Protein AF-A0A8J2YZW3-F1 (afdb_monomer_lite)

Organism: NCBI:txid1867774

Sequence (50 aa):
MGEDFWPYGVEPNRHVLDRFLGYHYDQGLSPRRLTVEELFHLSTLATFKI

Structure (mmCIF, N/CA/C/O backbone):
data_AF-A0A8J2YZW3-F1
#
_entry.id   AF-A0A8J2YZW3-F1
#
loop_
_atom_site.group_PDB
_atom_site.id
_atom_site.type_symbol
_atom_site.label_atom_id
_atom_site.label_alt_id
_atom_site.label_comp_id
_atom_site.label_asym_id
_atom_site.label_entity_id
_atom_site.label_seq_id
_atom_site.pdbx_PDB_ins_code
_atom_site.Cartn_x
_atom_site.Cartn_y
_atom_site.Cartn_z
_atom_site.occupancy
_atom_site.B_iso_or_equiv
_atom_site.auth_seq_id
_atom_site.auth_comp_id
_atom_site.auth_asym_id
_atom_site.auth_atom_id
_atom_site.pdbx_PDB_model_num
ATOM 1 N N . MET A 1 1 ? 10.282 -7.816 -24.017 1.00 53.03 1 MET A N 1
ATOM 2 C CA . MET A 1 1 ? 9.959 -7.694 -22.579 1.00 53.03 1 MET A CA 1
ATOM 3 C C . MET A 1 1 ? 9.256 -6.358 -22.415 1.00 53.03 1 MET A C 1
ATOM 5 O O . MET A 1 1 ? 9.719 -5.418 -23.045 1.00 53.03 1 MET A O 1
ATOM 9 N N . GLY A 1 2 ? 8.093 -6.323 -21.753 1.00 65.25 2 GLY A N 1
ATOM 10 C CA . GLY A 1 2 ? 7.188 -5.162 -21.743 1.00 65.25 2 GLY A CA 1
ATOM 11 C C . GLY A 1 2 ? 7.844 -3.875 -21.239 1.00 65.25 2 GLY A C 1
ATOM 12 O O . GLY A 1 2 ? 8.799 -3.935 -20.466 1.00 65.25 2 GLY A O 1
ATOM 13 N N . GLU A 1 3 ? 7.342 -2.740 -21.724 1.00 65.19 3 GLU A N 1
ATOM 14 C CA . GLU A 1 3 ? 7.771 -1.404 -21.305 1.00 65.19 3 GLU A CA 1
ATOM 15 C C . GLU A 1 3 ? 7.568 -1.260 -19.785 1.00 65.19 3 GLU A C 1
ATOM 17 O O . GLU A 1 3 ? 6.474 -1.483 -19.280 1.00 65.19 3 GLU A O 1
ATOM 22 N N . ASP A 1 4 ? 8.653 -0.969 -19.063 1.00 64.25 4 ASP A N 1
ATOM 23 C CA . ASP A 1 4 ? 8.749 -0.828 -17.602 1.00 64.25 4 ASP A CA 1
ATOM 24 C C . ASP A 1 4 ? 8.264 -2.011 -16.749 1.00 64.25 4 ASP A C 1
ATOM 26 O O . ASP A 1 4 ? 7.182 -2.033 -16.171 1.00 64.25 4 ASP A O 1
ATOM 30 N N . PHE A 1 5 ? 9.167 -2.976 -16.558 1.00 62.47 5 PHE A N 1
ATOM 31 C CA . PHE A 1 5 ? 8.982 -4.092 -15.626 1.00 62.47 5 PHE A CA 1
ATOM 32 C C . PHE A 1 5 ? 8.786 -3.620 -14.168 1.00 62.47 5 PHE A C 1
ATOM 34 O O . PHE A 1 5 ? 8.083 -4.276 -13.406 1.00 62.47 5 PHE A O 1
ATOM 41 N N . TRP A 1 6 ? 9.392 -2.488 -13.785 1.00 67.38 6 TRP A N 1
ATOM 42 C CA . TRP A 1 6 ? 9.326 -1.891 -12.443 1.00 67.38 6 TRP A CA 1
ATOM 43 C C . TRP A 1 6 ? 8.890 -0.418 -12.541 1.00 67.38 6 TRP A C 1
ATOM 45 O O . TRP A 1 6 ? 9.734 0.483 -12.488 1.00 67.38 6 TRP A O 1
ATOM 55 N N . PRO A 1 7 ? 7.585 -0.142 -12.718 1.00 74.50 7 PRO A N 1
ATOM 56 C CA . PRO A 1 7 ? 7.109 1.229 -12.772 1.00 74.50 7 PRO A CA 1
ATOM 57 C C . PRO A 1 7 ? 7.370 1.934 -11.439 1.00 74.50 7 PRO A C 1
ATOM 59 O O . PRO A 1 7 ? 7.139 1.377 -10.364 1.00 74.50 7 PRO A O 1
ATOM 62 N N . TYR A 1 8 ? 7.840 3.177 -11.504 1.00 77.06 8 TYR A N 1
ATOM 63 C CA . TYR A 1 8 ? 8.113 3.989 -10.322 1.00 77.06 8 TYR A CA 1
ATOM 64 C C . TYR A 1 8 ? 6.968 4.968 -10.060 1.00 77.06 8 TYR A C 1
ATOM 66 O O . TYR A 1 8 ? 6.423 5.561 -10.989 1.00 77.06 8 TYR A O 1
ATOM 74 N N . GLY A 1 9 ? 6.639 5.168 -8.786 1.00 81.38 9 GLY A N 1
ATOM 75 C CA . GLY A 1 9 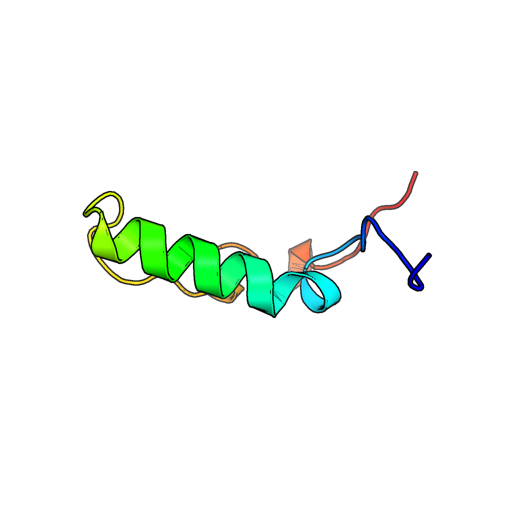? 5.573 6.076 -8.365 1.00 81.38 9 GLY A CA 1
ATOM 76 C C . GLY A 1 9 ? 4.216 5.394 -8.178 1.00 81.38 9 GLY A C 1
ATOM 77 O O . GLY A 1 9 ? 4.015 4.228 -8.521 1.00 81.38 9 GLY A O 1
ATOM 78 N N . VAL A 1 10 ? 3.284 6.136 -7.581 1.00 81.62 10 VAL A N 1
ATOM 79 C CA . VAL A 1 10 ? 1.982 5.609 -7.145 1.00 81.62 10 VAL A CA 1
ATOM 80 C C . VAL A 1 10 ? 1.035 5.390 -8.318 1.00 81.62 10 VAL A C 1
ATOM 82 O O . VAL A 1 10 ? 0.415 4.337 -8.384 1.00 81.62 10 VAL A O 1
ATOM 85 N N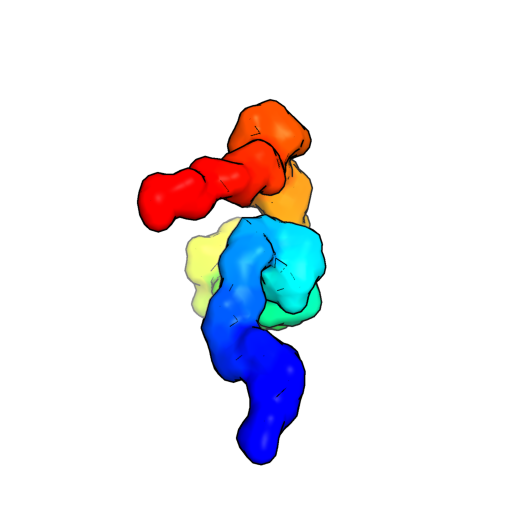 . GLU A 1 11 ? 0.954 6.324 -9.268 1.00 83.88 11 GLU A N 1
ATOM 86 C CA . GLU A 1 11 ? 0.003 6.229 -10.384 1.00 83.88 11 GLU A CA 1
ATOM 87 C C . GLU A 1 11 ? 0.162 4.979 -11.258 1.00 83.88 11 GLU A C 1
ATOM 89 O O . GLU A 1 11 ? -0.812 4.235 -11.408 1.00 83.88 11 GLU A O 1
ATOM 94 N N . PRO A 1 12 ? 1.358 4.643 -11.776 1.00 84.38 12 PRO A N 1
ATOM 95 C CA . PRO A 1 12 ? 1.488 3.433 -12.582 1.00 84.38 12 PRO A CA 1
ATOM 96 C C . PRO A 1 12 ? 1.286 2.148 -11.753 1.00 84.38 12 PRO A C 1
ATOM 98 O O . PRO A 1 12 ? 0.893 1.117 -12.298 1.00 84.38 12 PRO A O 1
ATOM 101 N N . ASN A 1 13 ? 1.456 2.212 -10.425 1.00 86.88 13 ASN A N 1
ATOM 102 C CA . ASN A 1 13 ? 1.234 1.095 -9.499 1.00 86.88 13 ASN A CA 1
ATOM 103 C C . ASN A 1 13 ? -0.141 1.102 -8.817 1.00 86.88 13 ASN A C 1
ATOM 105 O O . ASN A 1 13 ? -0.420 0.231 -7.990 1.00 86.88 13 ASN A O 1
ATOM 109 N N . ARG A 1 14 ? -1.026 2.047 -9.146 1.00 87.62 14 ARG A N 1
ATOM 110 C CA . ARG A 1 14 ? -2.280 2.270 -8.415 1.00 87.62 14 ARG A CA 1
ATOM 111 C C . ARG A 1 14 ? -3.157 1.020 -8.366 1.00 87.62 14 ARG A C 1
ATOM 113 O O . ARG A 1 14 ? -3.715 0.690 -7.324 1.00 87.62 14 ARG A O 1
ATOM 120 N N . HIS A 1 15 ? -3.220 0.290 -9.477 1.00 89.56 15 HIS A N 1
ATOM 121 C CA . HIS A 1 15 ? -3.965 -0.963 -9.583 1.00 89.56 15 HIS A CA 1
ATOM 122 C C . HIS A 1 15 ? -3.384 -2.086 -8.700 1.00 89.56 15 HIS A C 1
ATOM 124 O O . HIS A 1 15 ? -4.136 -2.888 -8.148 1.00 89.56 15 HIS A O 1
ATOM 130 N N . VAL A 1 16 ? -2.056 -2.138 -8.541 1.00 90.94 16 VAL A N 1
ATOM 131 C CA . VAL A 1 16 ? -1.373 -3.097 -7.656 1.00 90.94 16 VAL A CA 1
ATOM 132 C C . VAL A 1 16 ? -1.679 -2.764 -6.201 1.00 90.94 16 VAL A C 1
ATOM 134 O O . VAL A 1 16 ? -2.036 -3.653 -5.429 1.00 90.94 16 VAL A O 1
ATOM 137 N N . LEU A 1 17 ? -1.582 -1.480 -5.845 1.00 90.62 17 LEU A N 1
ATOM 138 C CA . LEU A 1 17 ? -1.847 -0.990 -4.495 1.00 90.62 17 LEU A CA 1
ATOM 139 C C . LEU A 1 17 ? -3.307 -1.229 -4.087 1.00 90.62 17 LEU A C 1
ATOM 141 O O . LEU A 1 17 ? -3.540 -1.760 -3.006 1.00 90.62 17 LEU A O 1
ATOM 145 N N . ASP A 1 18 ? -4.286 -0.940 -4.950 1.00 90.69 18 ASP A N 1
ATOM 146 C CA . ASP A 1 18 ? -5.698 -1.239 -4.653 1.00 90.69 18 ASP A CA 1
ATOM 147 C C . ASP A 1 18 ? -5.929 -2.742 -4.437 1.00 90.69 18 ASP A C 1
ATOM 149 O O . ASP A 1 18 ? -6.611 -3.149 -3.493 1.00 90.69 18 ASP A O 1
ATOM 153 N N . ARG A 1 19 ? -5.299 -3.595 -5.254 1.00 93.25 19 ARG A N 1
ATOM 154 C CA . ARG A 1 19 ? -5.433 -5.046 -5.097 1.00 93.25 19 ARG A CA 1
ATOM 155 C C . ARG A 1 19 ? -4.801 -5.559 -3.806 1.00 93.25 19 ARG A C 1
ATOM 157 O O . ARG A 1 19 ? -5.390 -6.412 -3.143 1.00 93.25 19 ARG A O 1
ATOM 164 N N . PHE A 1 20 ? -3.640 -5.024 -3.437 1.00 92.25 20 PHE A N 1
ATOM 165 C CA . PHE A 1 20 ? -3.005 -5.299 -2.150 1.00 92.25 20 PHE A CA 1
ATOM 166 C C . PHE A 1 20 ? -3.933 -4.932 -0.985 1.00 92.25 20 PHE A C 1
ATOM 168 O O . PHE A 1 20 ? -4.121 -5.745 -0.083 1.00 92.25 20 PHE A O 1
ATOM 175 N N . LEU A 1 21 ? -4.571 -3.759 -1.030 1.00 92.81 21 LEU A N 1
ATOM 176 C CA . LEU A 1 21 ? -5.486 -3.315 0.027 1.00 92.81 21 LEU A CA 1
ATOM 177 C C . LEU A 1 21 ? -6.772 -4.133 0.092 1.00 92.81 21 LEU A C 1
ATOM 179 O O . LEU A 1 21 ? -7.280 -4.371 1.188 1.00 92.81 21 LEU A O 1
ATOM 183 N N . GLY A 1 22 ? -7.259 -4.611 -1.053 1.00 93.25 22 GLY A N 1
ATOM 184 C CA . GLY A 1 22 ? -8.337 -5.594 -1.111 1.00 93.25 22 GLY A CA 1
ATOM 185 C C . GLY A 1 22 ? -7.982 -6.862 -0.335 1.00 93.25 22 GLY A C 1
ATOM 186 O O . GLY A 1 22 ? -8.679 -7.211 0.611 1.00 93.25 22 GLY A O 1
ATOM 187 N N . TYR A 1 23 ? -6.849 -7.495 -0.657 1.00 95.31 23 TYR A N 1
ATOM 188 C CA . TYR A 1 23 ? -6.415 -8.701 0.057 1.00 95.31 23 TYR A CA 1
ATOM 189 C C . TYR A 1 23 ? -6.126 -8.449 1.537 1.00 95.31 23 TYR A C 1
ATOM 191 O O . TYR A 1 23 ? -6.457 -9.280 2.377 1.00 95.31 23 TYR A O 1
ATOM 199 N N . HIS A 1 24 ? -5.542 -7.301 1.870 1.00 94.00 24 HIS A N 1
ATOM 200 C CA . HIS A 1 24 ? -5.256 -6.924 3.250 1.00 94.00 24 HIS A CA 1
ATOM 201 C C . HIS A 1 24 ? -6.541 -6.792 4.086 1.00 94.00 24 HIS A C 1
ATOM 203 O O . HIS A 1 24 ? -6.580 -7.196 5.250 1.00 94.00 24 HIS A O 1
ATOM 209 N N . TYR A 1 25 ? -7.611 -6.263 3.487 1.00 93.44 25 TYR A N 1
ATOM 210 C CA . TYR A 1 25 ? -8.926 -6.219 4.119 1.00 93.44 25 T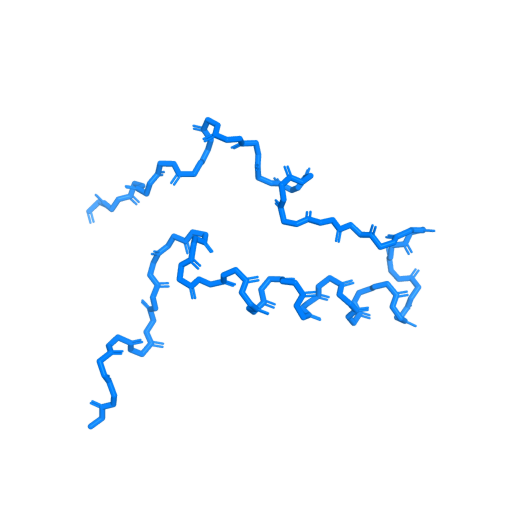YR A CA 1
ATOM 211 C C . TYR A 1 25 ? -9.574 -7.605 4.209 1.00 93.44 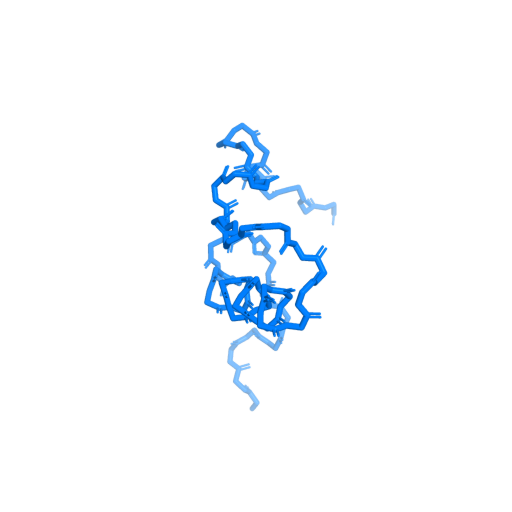25 TYR A C 1
ATOM 213 O O . TYR A 1 25 ? -10.032 -7.984 5.284 1.00 93.44 25 TYR A O 1
ATOM 221 N N . ASP A 1 26 ? -9.550 -8.385 3.127 1.00 95.25 26 ASP A N 1
ATOM 222 C CA . ASP A 1 26 ? -10.137 -9.732 3.091 1.00 95.25 26 ASP A CA 1
ATOM 223 C C . ASP A 1 26 ? -9.480 -10.680 4.110 1.00 95.25 26 ASP A C 1
ATOM 225 O O . ASP A 1 26 ? -10.131 -11.567 4.661 1.00 95.25 26 ASP A O 1
ATOM 229 N N . GLN A 1 27 ? -8.193 -10.474 4.401 1.00 95.19 27 GLN A N 1
ATOM 230 C CA . GLN A 1 27 ? -7.441 -11.219 5.414 1.00 95.19 27 GLN A CA 1
ATOM 231 C C . GLN A 1 27 ? -7.626 -10.677 6.842 1.00 95.19 27 GLN A C 1
ATOM 233 O O . GLN A 1 27 ? -7.022 -11.200 7.777 1.00 95.19 27 GLN A O 1
ATOM 238 N N . GLY A 1 28 ? -8.437 -9.632 7.032 1.00 91.75 28 GLY A N 1
ATOM 239 C CA . GLY A 1 28 ? -8.702 -9.029 8.340 1.00 91.75 28 GLY A CA 1
ATOM 240 C C . GLY A 1 28 ? -7.515 -8.267 8.936 1.00 91.75 28 GLY A C 1
ATOM 241 O O . GLY A 1 28 ? -7.535 -7.940 10.121 1.00 91.75 28 GLY A O 1
ATOM 242 N N . LEU A 1 29 ? -6.483 -7.971 8.139 1.00 90.94 29 LEU A N 1
ATOM 243 C CA . LEU A 1 29 ? -5.306 -7.220 8.584 1.00 90.94 29 LEU A CA 1
ATOM 244 C C . LEU A 1 29 ? -5.608 -5.719 8.707 1.00 90.94 29 LEU A C 1
ATOM 246 O O . LEU A 1 29 ? -4.964 -5.012 9.481 1.00 90.94 29 LEU A O 1
ATOM 250 N N . SER A 1 30 ? -6.614 -5.226 7.976 1.00 89.56 30 SER A N 1
ATOM 251 C CA . SER A 1 30 ? -7.202 -3.904 8.204 1.00 89.56 30 SER A CA 1
ATOM 252 C C . SER A 1 30 ? -8.621 -4.012 8.763 1.00 89.56 30 SER A C 1
ATOM 254 O O . SER A 1 30 ? -9.413 -4.802 8.255 1.00 89.56 30 SER A O 1
ATOM 256 N N . PRO A 1 31 ? -9.006 -3.136 9.710 1.00 89.38 31 PRO A N 1
ATOM 257 C CA . PRO A 1 31 ? -10.374 -3.085 10.235 1.00 89.38 31 PRO A CA 1
ATOM 258 C C . PRO A 1 31 ? -11.411 -2.613 9.197 1.00 89.38 31 PRO A C 1
ATOM 260 O O . PRO A 1 31 ? -12.610 -2.790 9.393 1.00 89.38 31 PRO A O 1
ATOM 263 N N . ARG A 1 32 ? -10.964 -1.992 8.098 1.00 91.12 32 ARG A N 1
ATOM 264 C CA . ARG A 1 32 ? -11.779 -1.527 6.967 1.00 91.12 32 ARG A CA 1
ATOM 265 C C . ARG A 1 32 ? -10.952 -1.534 5.683 1.00 91.12 32 ARG A C 1
ATOM 267 O O . ARG A 1 32 ? -9.726 -1.481 5.756 1.00 91.12 32 ARG A O 1
ATOM 274 N N . ARG A 1 33 ? -11.602 -1.526 4.518 1.00 89.31 33 ARG A N 1
ATOM 275 C CA . ARG A 1 33 ? -10.904 -1.350 3.239 1.00 89.31 33 ARG A CA 1
ATOM 276 C C . ARG A 1 33 ? -10.346 0.071 3.149 1.00 89.31 33 ARG A C 1
ATOM 278 O O . ARG A 1 33 ? -11.103 1.035 3.239 1.00 89.31 33 ARG A O 1
ATOM 285 N N . LEU A 1 34 ? -9.027 0.168 3.019 1.00 90.00 34 LEU A N 1
ATOM 286 C CA . LEU A 1 34 ? -8.309 1.422 2.804 1.00 90.00 34 LEU A CA 1
ATOM 287 C C . LEU A 1 34 ? -8.199 1.708 1.303 1.00 90.00 34 LEU A C 1
ATOM 289 O O . LEU A 1 34 ? -8.145 0.767 0.506 1.00 90.00 34 LEU A O 1
ATOM 293 N N . THR A 1 35 ? -8.138 2.983 0.923 1.00 88.50 35 THR A N 1
ATOM 294 C CA . THR A 1 35 ? -7.822 3.403 -0.453 1.00 88.50 35 THR A CA 1
ATOM 295 C C . THR A 1 35 ? -6.382 3.898 -0.575 1.00 88.50 35 THR A C 1
ATOM 297 O O . THR A 1 35 ? -5.711 4.202 0.413 1.00 88.50 35 THR A O 1
ATOM 300 N N . VAL A 1 36 ? -5.886 3.980 -1.809 1.00 86.88 36 VAL A N 1
ATOM 301 C CA . VAL A 1 36 ? -4.515 4.430 -2.093 1.00 86.88 36 VAL A CA 1
ATOM 302 C C . VAL A 1 36 ? -4.295 5.880 -1.633 1.00 86.88 36 VAL A C 1
ATOM 304 O O . VAL A 1 36 ? -3.231 6.195 -1.110 1.00 86.88 36 VAL A O 1
ATOM 307 N N . GLU A 1 37 ? -5.305 6.745 -1.745 1.00 84.38 37 GLU A N 1
ATOM 308 C CA . GLU A 1 37 ? -5.273 8.144 -1.281 1.00 84.38 37 GLU A CA 1
ATOM 309 C C . GLU A 1 37 ? -5.155 8.272 0.235 1.00 84.38 37 GLU A C 1
ATOM 311 O O . GLU A 1 37 ? -4.576 9.233 0.736 1.00 84.38 37 GLU A O 1
ATOM 316 N N . GLU A 1 3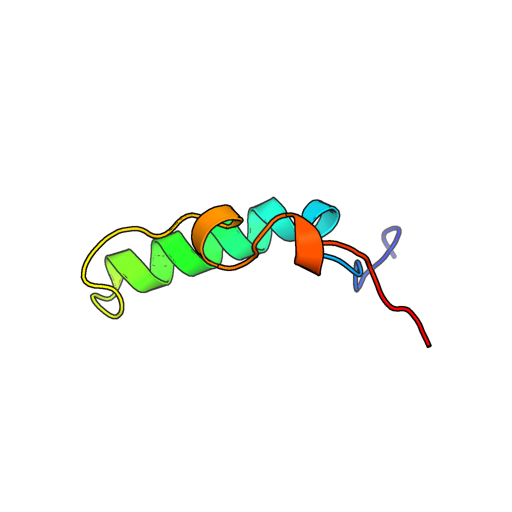8 ? -5.724 7.320 0.976 1.00 84.06 38 GLU A N 1
ATOM 317 C CA . GLU A 1 38 ? -5.636 7.312 2.437 1.00 84.06 38 GLU A CA 1
ATOM 318 C C . GLU A 1 38 ? -4.233 6.926 2.916 1.00 84.06 38 GLU A C 1
ATOM 320 O O . GLU A 1 38 ? -3.829 7.308 4.013 1.00 84.0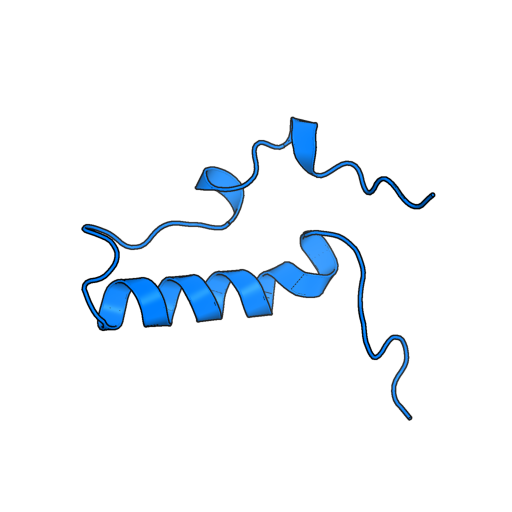6 38 GLU A O 1
ATOM 325 N N . LEU A 1 39 ? -3.484 6.182 2.095 1.00 81.94 39 LEU A N 1
ATOM 326 C CA . LEU A 1 39 ? -2.101 5.792 2.378 1.00 81.94 39 LEU A CA 1
ATOM 327 C C . LEU A 1 39 ? -1.091 6.835 1.914 1.00 81.94 39 LEU A C 1
ATOM 329 O O . LEU A 1 39 ? -0.089 7.072 2.589 1.00 81.94 39 LEU A O 1
ATOM 333 N N . PHE A 1 40 ? -1.341 7.445 0.758 1.00 80.94 40 PHE A N 1
ATOM 334 C CA . PHE A 1 40 ? -0.454 8.425 0.151 1.00 80.94 40 PHE A CA 1
ATOM 335 C C . PHE A 1 40 ? -1.190 9.751 0.025 1.00 80.94 40 PHE A C 1
ATOM 337 O O . PHE A 1 40 ? -2.003 9.954 -0.876 1.00 80.94 40 PHE A O 1
ATOM 344 N N . HIS A 1 41 ? -0.878 10.677 0.930 1.00 74.62 41 HIS A N 1
ATOM 345 C CA . HIS A 1 41 ? -1.345 12.050 0.806 1.00 74.62 41 HIS A CA 1
ATOM 346 C C . HIS A 1 41 ? -0.846 12.649 -0.520 1.00 74.62 41 HIS A C 1
ATOM 348 O O . HIS A 1 41 ? 0.295 12.412 -0.908 1.00 74.62 41 HIS A O 1
ATOM 354 N N . LEU A 1 42 ? -1.656 13.467 -1.203 1.00 65.56 42 LEU A N 1
ATOM 355 C CA . LEU A 1 42 ? -1.328 14.013 -2.536 1.00 65.56 42 LEU A CA 1
ATOM 356 C C . LEU A 1 42 ? 0.060 14.681 -2.605 1.00 65.56 42 LEU A C 1
ATOM 358 O O . LEU A 1 42 ? 0.728 14.636 -3.634 1.00 65.56 42 LEU A O 1
ATOM 362 N N . SER A 1 43 ? 0.523 15.261 -1.492 1.00 66.06 43 SER A N 1
ATOM 363 C CA . SER A 1 43 ? 1.845 15.890 -1.374 1.00 66.06 43 SER A CA 1
ATOM 364 C C . SER A 1 43 ? 3.026 14.915 -1.449 1.00 66.06 43 SER A C 1
ATOM 366 O O . SER A 1 43 ? 4.149 15.356 -1.675 1.00 66.06 43 SER A O 1
ATOM 368 N N . THR A 1 44 ? 2.808 13.613 -1.246 1.00 67.19 44 THR A N 1
ATOM 369 C CA . THR A 1 44 ? 3.849 12.571 -1.293 1.00 67.19 44 THR A CA 1
ATOM 370 C C . THR A 1 44 ? 3.869 11.802 -2.611 1.00 67.19 44 THR A C 1
ATOM 372 O O . THR A 1 44 ? 4.764 10.990 -2.825 1.00 67.19 44 THR A O 1
ATOM 375 N N . LEU A 1 45 ? 2.940 12.092 -3.531 1.00 65.25 45 LEU A N 1
ATOM 376 C CA . LEU A 1 45 ? 2.899 11.479 -4.864 1.00 65.25 45 LEU A CA 1
ATOM 377 C C . LEU A 1 45 ? 4.034 11.961 -5.787 1.00 65.25 45 LEU A C 1
ATOM 379 O O . LEU A 1 45 ? 4.216 11.422 -6.881 1.00 65.25 45 LEU A O 1
ATOM 383 N N . ALA A 1 46 ? 4.814 12.961 -5.360 1.00 60.75 46 ALA A N 1
ATOM 384 C CA . ALA A 1 46 ? 6.000 13.409 -6.073 1.00 60.75 46 ALA A CA 1
ATOM 385 C C . ALA A 1 46 ? 7.035 12.274 -6.136 1.00 60.75 46 ALA A C 1
ATOM 387 O O . ALA A 1 46 ? 7.585 11.836 -5.128 1.00 60.75 46 ALA A O 1
ATOM 388 N N . THR A 1 47 ? 7.302 11.793 -7.348 1.00 60.31 47 THR A N 1
ATOM 389 C CA . THR A 1 47 ? 8.280 10.732 -7.581 1.00 60.31 47 THR A CA 1
ATOM 390 C C . THR A 1 47 ? 9.692 11.297 -7.417 1.00 60.31 47 THR A C 1
ATOM 392 O O . THR A 1 47 ? 10.199 11.967 -8.312 1.00 60.31 47 THR A O 1
ATOM 395 N N . PHE A 1 48 ? 10.338 11.035 -6.277 1.00 56.22 48 PHE A N 1
ATOM 396 C CA . PHE A 1 48 ? 11.775 11.266 -6.120 1.00 56.22 48 PHE A CA 1
ATOM 397 C C . PHE A 1 48 ? 12.534 10.100 -6.760 1.00 56.22 48 PHE A C 1
ATOM 399 O O . PHE A 1 48 ? 12.593 8.997 -6.214 1.00 56.22 48 PHE A O 1
ATOM 406 N N . LYS A 1 49 ? 13.089 10.350 -7.947 1.00 52.03 49 LYS A N 1
ATOM 407 C CA . LYS A 1 49 ? 14.091 9.497 -8.589 1.00 52.03 49 LYS A CA 1
ATOM 408 C C . LYS A 1 49 ? 15.451 10.150 -8.307 1.00 52.03 49 LYS A C 1
ATOM 410 O O . LYS A 1 49 ? 15.645 11.296 -8.707 1.00 52.03 49 LYS A O 1
ATOM 415 N N . ILE A 1 50 ? 16.317 9.475 -7.549 1.00 51.38 50 ILE A N 1
ATOM 416 C CA . ILE A 1 50 ? 17.736 9.849 -7.379 1.00 51.38 50 ILE A CA 1
ATOM 417 C C . ILE A 1 50 ? 18.514 9.303 -8.574 1.00 51.38 50 ILE A C 1
ATOM 419 O O . ILE A 1 50 ? 18.177 8.175 -9.005 1.00 51.38 50 ILE A O 1
#

pLDDT: mean 79.99, std 13.33, range [51.38, 95.31]

Foldseek 3Di:
DDDCPPDFFCVVCQVVVQVVLVVCVVVVVDPDRDHPCNVDPPVRRPGDDD

Secondary structure (DSSP, 8-state):
--S-SS--SHHHHHHHHHHHHHHHHHTTSSSSPPPHHHHS-GGG-S----

Radius of gyration: 12.87 Å; chains: 1; bounding box: 30×27×33 Å